Protein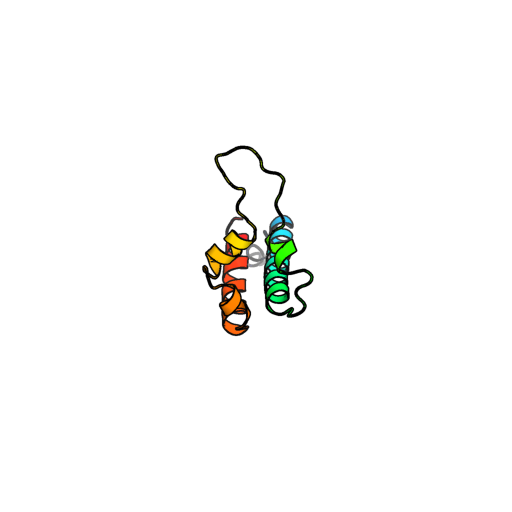 AF-A0A8S4SH27-F1 (afdb_monomer)

Radius of gyration: 19.47 Å; Cα contacts (8 Å, |Δi|>4): 42; chains: 1; bounding box: 31×65×54 Å

Mean predicted aligned error: 13.35 Å

Organism: NCBI:txid348720

Sequence (102 aa):
MTYGSETWSLTMGLSCGVTDIAQRVAKLKWQWAEQIVLRKDGRLGPKVLEWQPPPAVVSRLPARWTDDIKRVAGSRWTQAAQNRGIWYSLHKTYVQQWTSIG

Structure (mmCIF, N/CA/C/O backbone):
data_AF-A0A8S4SH27-F1
#
_entry.id   AF-A0A8S4SH27-F1
#
loop_
_atom_site.group_PDB
_atom_site.id
_atom_site.type_symbol
_atom_site.label_atom_id
_atom_site.label_alt_id
_atom_site.label_comp_id
_atom_site.label_asym_id
_atom_site.label_entity_id
_atom_site.label_seq_id
_atom_site.pdbx_PDB_ins_code
_atom_site.Cartn_x
_atom_site.Cartn_y
_atom_site.Cartn_z
_atom_site.occupancy
_atom_site.B_iso_or_equiv
_atom_site.auth_seq_id
_atom_site.auth_comp_id
_atom_site.auth_asym_id
_atom_site.auth_atom_id
_atom_site.pdbx_P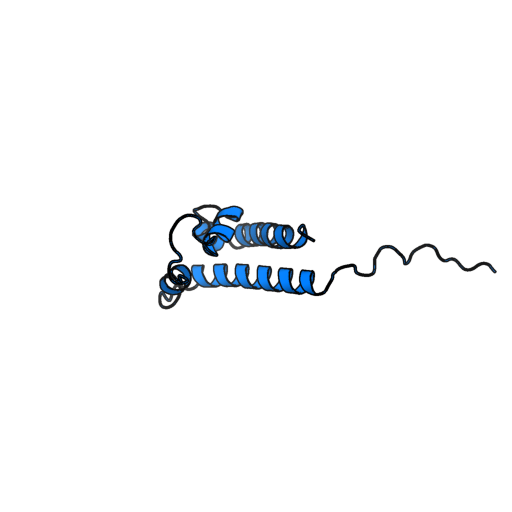DB_model_num
ATOM 1 N N . MET A 1 1 ? 18.793 -41.107 -35.894 1.00 44.75 1 MET A N 1
ATOM 2 C CA . MET A 1 1 ? 19.306 -40.084 -34.958 1.00 44.75 1 MET A CA 1
ATOM 3 C C . MET A 1 1 ? 18.903 -38.723 -35.487 1.00 44.75 1 MET A C 1
ATOM 5 O O . MET A 1 1 ? 19.563 -38.201 -36.371 1.00 44.75 1 MET A O 1
ATOM 9 N N . THR A 1 2 ? 17.800 -38.180 -34.991 1.00 45.53 2 THR A N 1
ATOM 10 C CA . THR A 1 2 ? 17.383 -36.796 -35.236 1.00 45.53 2 THR A CA 1
ATOM 11 C C . THR A 1 2 ? 16.931 -36.258 -33.892 1.00 45.53 2 THR A C 1
ATOM 13 O O . THR A 1 2 ? 16.058 -36.832 -33.245 1.00 45.53 2 THR A O 1
ATOM 16 N N . TYR A 1 3 ? 17.668 -35.255 -33.429 1.00 37.91 3 TYR A N 1
ATOM 17 C CA . TYR A 1 3 ? 17.558 -34.646 -32.113 1.00 37.91 3 TYR A CA 1
ATOM 18 C C . TYR A 1 3 ? 16.153 -34.075 -31.909 1.00 37.91 3 TYR A C 1
ATOM 20 O O . TYR A 1 3 ? 15.681 -33.281 -32.719 1.00 37.91 3 TYR A O 1
ATOM 28 N N . GLY A 1 4 ? 15.503 -34.473 -30.815 1.00 54.28 4 GLY A N 1
ATOM 29 C CA . GLY A 1 4 ? 14.308 -33.808 -30.318 1.00 54.28 4 GLY A CA 1
ATOM 30 C C . GLY A 1 4 ? 14.680 -32.417 -29.818 1.00 54.28 4 GLY A C 1
ATOM 31 O O . GLY A 1 4 ? 15.351 -32.279 -28.798 1.00 54.28 4 GLY A O 1
ATOM 32 N N . SER A 1 5 ? 14.264 -31.391 -30.550 1.00 50.22 5 SER A N 1
ATOM 33 C CA . SER A 1 5 ? 14.374 -29.991 -30.142 1.00 50.22 5 SER A CA 1
ATOM 34 C C . SER A 1 5 ? 13.014 -29.310 -30.249 1.00 50.22 5 SER A C 1
ATOM 36 O O . SER A 1 5 ? 12.860 -28.279 -30.891 1.00 50.22 5 SER A O 1
ATOM 38 N N . GLU A 1 6 ? 12.020 -29.906 -29.603 1.00 55.72 6 GLU A N 1
ATOM 39 C CA . GLU A 1 6 ? 10.769 -29.255 -29.236 1.00 55.72 6 GLU A CA 1
ATOM 40 C C . GLU A 1 6 ? 10.641 -29.431 -27.725 1.00 55.72 6 GLU A C 1
ATOM 42 O O . GLU A 1 6 ? 10.538 -30.566 -27.271 1.00 55.72 6 GLU A O 1
ATOM 47 N N . THR A 1 7 ? 10.763 -28.341 -26.950 1.00 53.25 7 THR A N 1
ATOM 48 C CA . THR A 1 7 ? 10.091 -28.109 -25.638 1.00 53.25 7 THR A CA 1
ATOM 49 C C . THR A 1 7 ? 10.726 -27.014 -24.766 1.00 53.25 7 THR A C 1
ATOM 51 O O . THR A 1 7 ? 10.070 -26.556 -23.836 1.00 53.25 7 THR A O 1
ATOM 54 N N . TRP A 1 8 ? 11.927 -26.498 -25.057 1.00 38.81 8 TRP A N 1
ATOM 55 C CA . TRP A 1 8 ? 12.579 -25.517 -24.159 1.00 38.81 8 TRP A CA 1
ATOM 56 C C . TRP A 1 8 ? 12.329 -24.030 -24.469 1.00 38.81 8 TRP A C 1
ATOM 58 O O . TRP A 1 8 ? 12.789 -23.168 -23.724 1.00 38.81 8 TRP A O 1
ATOM 68 N N . SER A 1 9 ? 11.572 -23.692 -25.516 1.00 45.44 9 SER A N 1
ATOM 69 C CA . SER A 1 9 ? 11.421 -22.294 -25.962 1.00 45.44 9 SER A CA 1
ATOM 70 C C . SER A 1 9 ? 10.304 -21.481 -25.284 1.00 45.44 9 SER A C 1
ATOM 72 O O . SER A 1 9 ? 10.083 -20.349 -25.699 1.00 45.44 9 SER A O 1
ATOM 74 N N . LEU A 1 10 ? 9.599 -21.986 -24.258 1.00 51.62 10 LEU A N 1
ATOM 75 C CA . LEU A 1 10 ? 8.431 -21.281 -23.682 1.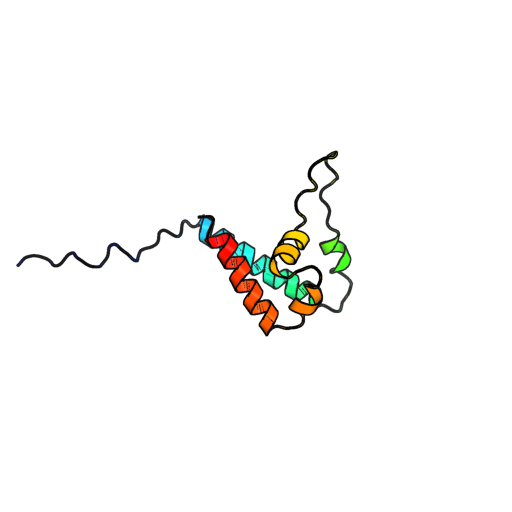00 51.62 10 LEU A CA 1
ATOM 76 C C . LEU A 1 10 ? 8.502 -20.900 -22.194 1.00 51.62 10 LEU A C 1
ATOM 78 O O . LEU A 1 10 ? 7.555 -20.300 -21.695 1.00 51.62 10 LEU A O 1
ATOM 82 N N . THR A 1 11 ? 9.588 -21.175 -21.466 1.00 51.06 11 THR A N 1
ATOM 83 C CA . THR A 1 11 ? 9.602 -20.927 -20.003 1.00 51.06 11 THR A CA 1
ATOM 84 C C . THR A 1 11 ? 10.795 -20.141 -19.462 1.00 51.06 11 THR A C 1
ATOM 86 O O . THR A 1 11 ? 10.782 -19.764 -18.292 1.00 51.06 11 THR A O 1
ATOM 89 N N . MET A 1 12 ? 11.792 -19.800 -20.281 1.00 44.25 12 MET A N 1
ATOM 90 C CA . MET A 1 12 ? 12.951 -19.015 -19.835 1.00 44.25 12 MET A CA 1
ATOM 91 C C . MET A 1 12 ? 12.757 -17.517 -20.103 1.00 44.25 12 MET A C 1
ATOM 93 O O . MET A 1 12 ? 13.295 -16.947 -21.044 1.00 44.25 12 MET A O 1
ATOM 97 N N . GLY A 1 13 ? 11.980 -16.895 -19.213 1.00 54.28 13 GLY A N 1
ATOM 98 C CA . GLY A 1 13 ? 12.400 -15.655 -18.556 1.00 54.28 13 GLY A CA 1
ATOM 99 C C . GLY A 1 13 ? 12.507 -14.386 -19.402 1.00 54.28 13 GLY A C 1
ATOM 100 O O . GLY A 1 13 ? 13.582 -13.811 -19.519 1.00 54.28 13 GLY A O 1
ATOM 101 N N . LEU A 1 14 ? 11.366 -13.856 -19.843 1.00 50.28 14 LEU A N 1
ATOM 102 C CA . LEU A 1 14 ? 11.207 -12.441 -20.216 1.00 50.28 14 LEU A CA 1
ATOM 103 C C . LEU A 1 14 ? 10.874 -11.546 -19.001 1.00 50.28 14 LEU A C 1
ATOM 105 O O . LEU A 1 14 ? 10.253 -10.499 -19.143 1.00 50.28 14 LEU A O 1
ATOM 109 N N . SER A 1 15 ? 11.285 -11.921 -17.785 1.00 53.28 15 SER A N 1
ATOM 110 C CA . SER A 1 15 ? 11.232 -11.004 -16.642 1.00 53.28 15 SER A CA 1
ATOM 111 C C . SER A 1 15 ? 12.469 -10.112 -16.694 1.00 53.28 15 SER A C 1
ATOM 113 O O . SER A 1 15 ? 13.504 -10.415 -16.098 1.00 53.28 15 SER A O 1
ATOM 115 N N . CYS A 1 16 ? 12.4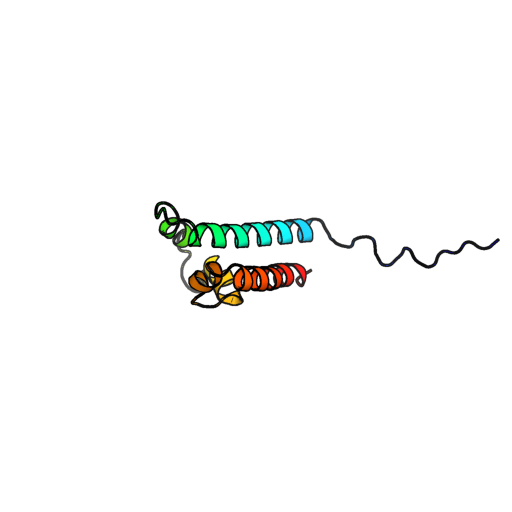03 -9.024 -17.460 1.00 56.31 16 CYS A N 1
ATOM 116 C CA . CYS A 1 16 ? 13.449 -8.009 -17.420 1.00 56.31 16 CYS A CA 1
ATOM 117 C C . CYS A 1 16 ? 13.628 -7.561 -15.956 1.00 56.31 16 CYS A C 1
ATOM 119 O O . CYS A 1 16 ? 12.637 -7.387 -15.248 1.00 56.31 16 CYS A O 1
ATOM 121 N N . GLY A 1 17 ? 14.859 -7.388 -15.460 1.00 62.56 17 GLY A N 1
ATOM 122 C CA . GLY A 1 17 ? 15.108 -7.085 -14.036 1.00 62.56 17 GLY A CA 1
ATOM 123 C C . GLY A 1 17 ? 14.324 -5.8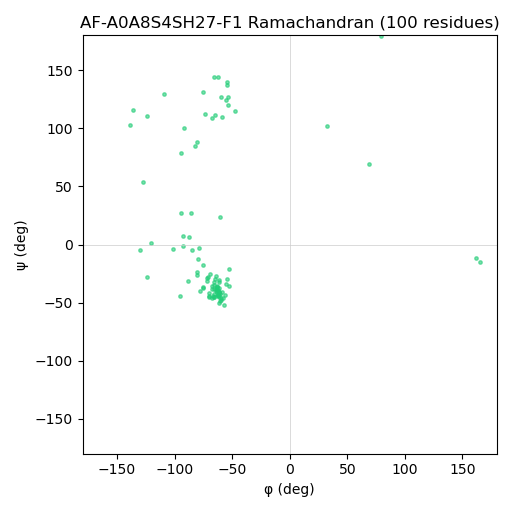76 -13.495 1.00 62.56 17 GLY A C 1
ATOM 124 O O . GLY A 1 17 ? 14.052 -5.787 -12.304 1.00 62.56 17 GLY A O 1
ATOM 125 N N . VAL A 1 18 ? 13.873 -4.982 -14.379 1.00 63.03 18 VAL A N 1
ATOM 126 C CA . VAL A 1 18 ? 12.960 -3.872 -14.071 1.00 63.03 18 VAL A CA 1
ATOM 127 C C . VAL A 1 18 ? 11.599 -4.357 -13.545 1.00 63.03 18 VAL A C 1
ATOM 129 O O . VAL A 1 18 ? 11.093 -3.786 -12.580 1.00 63.03 18 VAL A O 1
ATOM 132 N N . THR A 1 19 ? 11.023 -5.422 -14.115 1.00 67.94 19 THR A N 1
ATOM 133 C CA . THR A 1 19 ? 9.762 -6.022 -13.629 1.00 67.94 19 THR A CA 1
ATOM 134 C C . THR A 1 19 ? 9.922 -6.641 -12.240 1.00 67.94 19 THR A C 1
ATOM 136 O O . THR A 1 19 ? 9.056 -6.447 -11.388 1.00 67.94 19 THR A O 1
ATOM 139 N N . ASP A 1 20 ? 11.057 -7.286 -11.957 1.00 76.56 20 ASP A N 1
ATOM 140 C CA . ASP A 1 20 ? 11.371 -7.833 -10.628 1.00 76.56 20 ASP A CA 1
ATOM 141 C C . ASP A 1 20 ? 11.537 -6.723 -9.573 1.00 76.56 20 ASP A C 1
ATOM 143 O O . ASP A 1 20 ? 10.936 -6.771 -8.494 1.00 76.56 20 ASP A O 1
ATOM 147 N N . ILE A 1 21 ? 12.265 -5.652 -9.915 1.00 79.19 21 ILE A N 1
ATOM 148 C CA . ILE A 1 21 ? 12.428 -4.480 -9.043 1.00 79.19 21 ILE A CA 1
ATOM 149 C C . ILE A 1 21 ? 11.071 -3.821 -8.774 1.00 79.19 21 ILE A C 1
ATOM 151 O O . ILE A 1 21 ? 10.758 -3.517 -7.621 1.00 79.19 21 ILE A O 1
ATOM 155 N N . ALA A 1 22 ? 10.237 -3.637 -9.801 1.00 77.62 22 ALA A N 1
ATOM 156 C CA . ALA A 1 22 ? 8.904 -3.057 -9.651 1.00 77.62 22 ALA A CA 1
ATOM 157 C C . ALA A 1 22 ? 8.014 -3.908 -8.731 1.00 77.62 22 ALA A C 1
ATOM 159 O O . ALA A 1 22 ? 7.367 -3.372 -7.826 1.00 77.62 22 ALA A O 1
ATOM 160 N N . GLN A 1 23 ? 8.040 -5.234 -8.887 1.00 79.88 23 GLN A N 1
ATOM 161 C CA . GLN A 1 23 ? 7.331 -6.157 -7.999 1.00 79.88 23 GLN 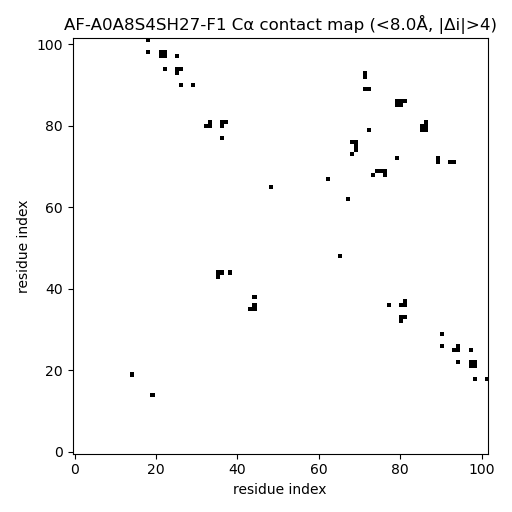A CA 1
ATOM 162 C C . GLN A 1 23 ? 7.833 -6.073 -6.558 1.00 79.88 23 GLN A C 1
ATOM 164 O O . GLN A 1 23 ? 7.031 -6.058 -5.618 1.00 79.88 23 GLN A O 1
ATOM 169 N N . ARG A 1 24 ? 9.152 -6.009 -6.356 1.00 83.00 24 ARG A N 1
ATOM 170 C CA . ARG A 1 24 ? 9.750 -5.916 -5.021 1.00 83.00 24 ARG A CA 1
ATOM 171 C C . ARG A 1 24 ? 9.406 -4.595 -4.341 1.00 83.00 24 ARG A C 1
ATOM 173 O O . ARG A 1 24 ? 9.021 -4.593 -3.172 1.00 83.00 24 ARG A O 1
ATOM 180 N N . VAL A 1 25 ? 9.469 -3.489 -5.079 1.00 83.62 25 VAL A N 1
ATOM 181 C CA . VAL A 1 25 ? 9.056 -2.164 -4.602 1.00 83.62 25 VAL A CA 1
ATOM 182 C C . VAL A 1 25 ? 7.565 -2.151 -4.259 1.00 83.62 25 VAL A C 1
ATOM 184 O O . VAL A 1 25 ? 7.199 -1.651 -3.197 1.00 83.62 25 VAL A O 1
ATOM 187 N N . ALA A 1 26 ? 6.701 -2.736 -5.094 1.00 83.38 26 ALA A N 1
ATOM 188 C CA . ALA A 1 26 ? 5.264 -2.818 -4.828 1.00 83.38 26 ALA A CA 1
ATOM 189 C C . ALA A 1 26 ? 4.953 -3.628 -3.556 1.00 83.38 26 ALA A C 1
ATOM 191 O O . ALA A 1 26 ? 4.166 -3.178 -2.719 1.00 83.38 26 ALA A O 1
ATOM 192 N N . LYS A 1 27 ? 5.621 -4.774 -3.365 1.00 86.00 27 LYS A N 1
ATOM 193 C CA . LYS A 1 27 ? 5.488 -5.601 -2.153 1.00 86.00 27 LYS A CA 1
ATOM 194 C C . LYS A 1 27 ? 5.896 -4.839 -0.895 1.00 86.00 27 LYS A C 1
ATOM 196 O O . LYS A 1 27 ? 5.148 -4.810 0.081 1.00 86.00 27 LYS A O 1
ATOM 201 N N . LEU A 1 28 ? 7.057 -4.185 -0.932 1.00 86.88 28 LEU A N 1
ATOM 202 C CA . LEU A 1 28 ? 7.564 -3.405 0.198 1.00 86.88 28 LEU A CA 1
ATOM 203 C C . LEU A 1 28 ? 6.637 -2.236 0.535 1.00 86.88 28 LEU A C 1
ATOM 205 O O . LEU A 1 28 ? 6.317 -2.036 1.704 1.00 86.88 28 LEU A O 1
ATOM 209 N N . LYS A 1 29 ? 6.138 -1.514 -0.477 1.00 84.50 29 LYS A N 1
ATOM 210 C CA . LYS A 1 29 ? 5.143 -0.446 -0.288 1.00 84.50 29 LYS A CA 1
ATOM 211 C C . LYS A 1 29 ? 3.890 -0.957 0.430 1.00 84.50 29 LYS A C 1
ATOM 213 O O . LYS A 1 29 ? 3.403 -0.298 1.346 1.00 84.50 29 LYS A O 1
ATOM 218 N N . TRP A 1 30 ? 3.387 -2.131 0.050 1.00 85.25 30 TRP A N 1
ATOM 219 C CA . TRP A 1 30 ? 2.175 -2.705 0.642 1.00 85.25 30 TRP A CA 1
ATOM 220 C C . TRP A 1 30 ? 2.381 -3.180 2.088 1.00 85.25 30 TRP A C 1
ATOM 222 O O . TRP A 1 30 ? 1.553 -2.912 2.961 1.00 85.25 30 TRP A O 1
ATOM 232 N N . GLN A 1 31 ? 3.516 -3.825 2.371 1.00 86.56 31 GLN A N 1
ATOM 233 C CA . GLN A 1 31 ? 3.900 -4.222 3.732 1.00 86.56 31 GLN A CA 1
ATOM 234 C C . GLN A 1 31 ? 4.105 -3.012 4.644 1.00 86.56 31 GLN A C 1
ATOM 236 O O . GLN A 1 31 ? 3.765 -3.043 5.826 1.00 86.56 31 GLN A O 1
ATOM 241 N N . TRP A 1 32 ? 4.642 -1.924 4.098 1.00 83.12 32 TRP A N 1
ATOM 242 C CA . TRP A 1 32 ? 4.858 -0.709 4.867 1.00 83.12 32 TRP A CA 1
ATOM 243 C C . TRP A 1 32 ? 3.535 -0.048 5.272 1.00 83.12 32 TRP A C 1
ATOM 245 O O . TRP A 1 32 ? 3.388 0.373 6.418 1.00 83.12 32 TRP A O 1
ATOM 255 N N . ALA A 1 33 ? 2.533 -0.055 4.389 1.00 82.75 33 ALA A N 1
ATOM 256 C CA . ALA A 1 33 ? 1.180 0.393 4.717 1.00 82.75 33 ALA A CA 1
ATOM 257 C C . ALA A 1 33 ? 0.527 -0.457 5.823 1.00 82.75 33 ALA A C 1
ATOM 259 O O . ALA A 1 33 ? -0.099 0.095 6.727 1.00 82.75 33 ALA A O 1
ATOM 260 N N . GLU A 1 34 ? 0.730 -1.779 5.810 1.00 83.56 34 GLU A N 1
ATOM 261 C CA . GLU A 1 34 ? 0.285 -2.666 6.896 1.00 83.56 34 GLU A CA 1
ATOM 262 C C . GLU A 1 34 ? 0.930 -2.273 8.233 1.00 83.56 34 GLU A C 1
ATOM 264 O O . GLU A 1 34 ? 0.248 -2.105 9.243 1.00 83.56 34 GLU A O 1
ATOM 269 N N . GLN A 1 35 ? 2.247 -2.055 8.231 1.00 81.88 35 GLN A N 1
ATOM 270 C CA . GLN A 1 35 ? 2.992 -1.653 9.423 1.00 81.88 35 GLN A CA 1
ATOM 271 C C . GLN A 1 35 ? 2.551 -0.290 9.966 1.00 81.88 35 GLN A C 1
ATOM 273 O O . GLN A 1 35 ? 2.501 -0.124 11.180 1.00 81.88 35 GLN A O 1
ATOM 278 N N . ILE A 1 36 ? 2.196 0.671 9.111 1.00 78.62 36 ILE A N 1
ATOM 279 C CA . ILE A 1 36 ? 1.675 1.978 9.545 1.00 78.62 36 ILE A CA 1
ATOM 280 C C . ILE A 1 36 ? 0.338 1.830 10.281 1.00 78.62 36 ILE A C 1
ATOM 282 O O . ILE A 1 36 ? 0.122 2.503 11.283 1.00 78.62 36 ILE A O 1
ATOM 286 N N . VAL A 1 37 ? -0.546 0.950 9.806 1.00 76.81 37 VAL A N 1
ATOM 287 C CA . VAL A 1 37 ? -1.862 0.721 10.425 1.00 76.81 37 VAL A CA 1
ATOM 288 C C . VAL A 1 37 ? -1.752 -0.092 11.715 1.00 76.81 37 VAL A C 1
ATOM 290 O O . VAL A 1 37 ? -2.497 0.150 12.664 1.00 76.81 37 VAL A O 1
ATOM 293 N N . LEU A 1 38 ? -0.838 -1.064 11.753 1.00 74.88 38 LEU A N 1
ATOM 294 C CA . LEU A 1 38 ? -0.645 -1.940 12.909 1.00 74.88 38 LEU A CA 1
ATOM 295 C C . LEU A 1 38 ? 0.187 -1.296 14.027 1.00 74.88 38 LEU A C 1
ATOM 297 O O . LEU A 1 38 ? 0.053 -1.695 15.186 1.00 74.88 38 LEU A O 1
ATOM 301 N N . ARG A 1 39 ? 1.027 -0.302 13.717 1.00 69.88 39 ARG A N 1
ATOM 302 C CA . ARG A 1 39 ? 1.769 0.458 14.730 1.00 69.88 39 ARG A CA 1
ATOM 303 C C . ARG A 1 39 ? 0.821 1.400 15.471 1.00 69.88 39 ARG A C 1
ATOM 305 O O . ARG A 1 39 ? 0.333 2.378 14.915 1.00 69.88 39 ARG A O 1
ATOM 312 N N . LYS A 1 40 ? 0.588 1.116 16.755 1.00 60.19 40 LYS A N 1
ATOM 313 C CA . LYS A 1 40 ? -0.197 1.972 17.668 1.00 60.19 40 LYS A CA 1
ATOM 314 C C . LYS A 1 40 ? 0.602 3.165 18.201 1.00 60.19 40 LYS A C 1
ATOM 316 O O . LYS A 1 40 ? 0.051 4.096 18.780 1.00 60.19 40 LYS A O 1
ATOM 321 N N . ASP A 1 41 ? 1.907 3.140 17.995 1.00 58.62 41 ASP A N 1
ATOM 322 C CA . ASP A 1 41 ? 2.870 4.138 18.417 1.00 58.62 41 ASP A CA 1
ATOM 323 C C . ASP A 1 41 ? 2.831 5.291 17.400 1.00 58.62 41 ASP A C 1
ATOM 325 O O . ASP A 1 41 ? 3.547 5.302 16.400 1.00 58.62 41 ASP A O 1
ATOM 329 N N . GLY A 1 42 ? 1.940 6.261 17.642 1.00 55.94 42 GLY A N 1
ATOM 330 C CA . GLY A 1 42 ? 1.600 7.406 16.776 1.00 55.94 42 GLY A CA 1
ATOM 331 C C . GLY A 1 42 ? 2.732 8.391 16.437 1.00 55.94 42 GLY A C 1
ATOM 332 O O . GLY A 1 42 ? 2.470 9.546 16.120 1.00 55.94 42 GLY A O 1
ATOM 333 N N . ARG A 1 43 ? 3.994 7.959 16.497 1.00 58.66 43 ARG A N 1
ATOM 334 C CA . ARG A 1 43 ? 5.192 8.768 16.245 1.00 58.66 43 ARG A CA 1
ATOM 335 C C . ARG A 1 43 ? 5.498 8.954 14.754 1.00 58.66 43 ARG A C 1
ATOM 337 O O . ARG A 1 43 ? 6.122 9.947 14.401 1.00 58.66 43 ARG A O 1
ATOM 344 N N . LEU A 1 44 ? 5.073 8.024 13.887 1.00 55.91 44 LEU A N 1
ATOM 345 C CA . LEU A 1 44 ? 5.394 8.048 12.446 1.00 55.91 44 LEU A CA 1
ATOM 346 C C . LEU A 1 44 ? 4.169 8.033 11.515 1.00 55.91 44 LEU A C 1
ATOM 348 O O . LEU A 1 44 ? 4.252 8.580 10.420 1.00 55.91 44 LEU A O 1
ATOM 352 N N . GLY A 1 45 ? 3.036 7.460 11.936 1.00 59.44 45 GLY A N 1
ATOM 353 C CA . GLY A 1 45 ? 1.866 7.241 11.070 1.00 59.44 45 GLY A CA 1
ATOM 354 C C . GLY A 1 45 ? 1.304 8.505 10.399 1.00 59.44 45 GLY A C 1
ATOM 355 O O . GLY A 1 45 ? 1.195 8.516 9.174 1.00 59.44 45 GLY A O 1
ATOM 356 N N . PRO A 1 46 ? 1.004 9.590 11.143 1.00 61.03 46 PRO A N 1
ATOM 357 C CA . PRO A 1 46 ? 0.440 10.807 10.553 1.00 61.03 46 PRO A CA 1
ATOM 358 C C . PRO A 1 46 ? 1.447 11.562 9.678 1.00 61.03 46 PRO A C 1
ATOM 360 O O . PRO A 1 46 ? 1.133 11.931 8.555 1.00 61.03 46 PRO A O 1
ATOM 363 N N . LYS A 1 47 ? 2.686 11.725 10.158 1.00 60.19 47 LYS A N 1
ATOM 364 C CA . LYS A 1 47 ? 3.710 12.568 9.518 1.00 60.19 47 LYS A CA 1
ATOM 365 C C . LYS A 1 47 ? 4.272 11.973 8.223 1.00 60.19 47 LYS A C 1
ATOM 367 O O . LYS A 1 47 ? 4.684 12.705 7.332 1.00 60.19 47 LYS A O 1
ATOM 372 N N . VAL A 1 48 ? 4.282 10.645 8.115 1.00 61.44 48 VAL A N 1
ATOM 373 C CA . VAL A 1 48 ? 4.661 9.925 6.891 1.00 61.44 48 VAL A CA 1
ATOM 374 C C . VAL A 1 48 ? 3.525 9.936 5.867 1.00 61.44 48 VAL A C 1
ATOM 376 O O . VAL A 1 48 ? 3.785 10.123 4.682 1.00 61.44 48 VAL A O 1
ATOM 379 N N . LEU A 1 49 ? 2.269 9.775 6.307 1.00 60.25 49 LEU A N 1
ATOM 380 C CA . LEU A 1 49 ? 1.093 9.932 5.438 1.00 60.25 49 LEU A CA 1
ATOM 381 C C . LEU A 1 49 ? 0.939 11.373 4.929 1.00 60.25 49 LEU A C 1
ATOM 383 O O . LEU A 1 49 ? 0.416 11.589 3.837 1.00 60.25 49 LEU A O 1
ATOM 387 N N . GLU A 1 50 ? 1.391 12.342 5.722 1.00 60.62 50 GLU A N 1
ATOM 388 C CA . GLU A 1 50 ? 1.414 13.766 5.396 1.00 60.62 50 GLU A CA 1
ATOM 389 C C . GLU A 1 50 ? 2.655 14.181 4.594 1.00 60.62 50 GLU A C 1
ATOM 391 O O . GLU A 1 50 ? 2.725 15.327 4.163 1.00 60.62 50 GLU A O 1
ATOM 396 N N . TRP A 1 51 ? 3.629 13.291 4.353 1.00 56.94 51 TRP A N 1
ATOM 397 C CA . TRP A 1 51 ? 4.839 13.668 3.622 1.00 56.94 51 TRP A CA 1
ATOM 398 C C . TRP A 1 51 ? 4.478 14.202 2.226 1.00 56.94 51 TRP A C 1
ATOM 400 O O . TRP A 1 51 ? 4.002 13.471 1.354 1.00 56.94 51 TRP A O 1
ATOM 410 N N . GLN A 1 52 ? 4.671 15.510 2.048 1.00 56.03 52 GLN A N 1
ATOM 411 C CA . GLN A 1 52 ? 4.350 16.265 0.845 1.00 56.03 52 GLN A CA 1
ATOM 412 C C . GLN A 1 52 ? 5.646 16.675 0.142 1.00 56.03 52 GLN A C 1
ATOM 414 O O . GLN A 1 52 ? 6.506 17.292 0.776 1.00 56.03 52 GLN A O 1
ATOM 419 N N . PRO A 1 53 ? 5.795 16.417 -1.167 1.00 54.03 53 PRO A N 1
ATOM 420 C CA . PRO A 1 53 ? 6.727 17.203 -1.959 1.00 54.03 53 PRO A CA 1
ATOM 421 C C . PRO A 1 53 ? 6.259 18.675 -1.959 1.00 54.03 53 PRO A C 1
ATOM 423 O O . PRO A 1 53 ? 5.047 18.917 -1.959 1.00 54.03 53 PRO A O 1
ATOM 426 N N . PRO A 1 54 ? 7.176 19.660 -1.937 1.00 58.72 54 PRO A N 1
ATOM 427 C CA . PRO A 1 54 ? 6.810 21.074 -1.933 1.00 58.72 54 PRO A CA 1
ATOM 428 C C . PRO A 1 54 ? 5.879 21.400 -3.114 1.00 58.72 54 PRO A C 1
ATOM 430 O O . PRO A 1 54 ? 6.064 20.854 -4.206 1.00 58.72 54 PRO A O 1
ATOM 433 N N . PRO A 1 55 ? 4.848 22.239 -2.904 1.00 50.34 55 PRO A N 1
ATOM 434 C CA . PRO A 1 55 ? 3.755 22.395 -3.853 1.00 50.34 55 PRO A CA 1
ATOM 435 C C . PRO A 1 55 ? 4.248 22.994 -5.174 1.00 50.34 55 PRO A C 1
ATOM 437 O O . PRO A 1 55 ? 4.606 24.167 -5.245 1.00 50.34 55 PRO A O 1
ATOM 440 N N . ALA A 1 56 ? 4.220 22.192 -6.240 1.00 57.66 56 ALA A N 1
ATOM 441 C CA . ALA A 1 56 ? 4.234 22.705 -7.602 1.00 57.66 56 ALA A CA 1
ATOM 442 C C . ALA A 1 56 ? 2.837 23.262 -7.925 1.00 57.66 56 ALA A C 1
ATOM 444 O O . ALA A 1 56 ? 1.816 22.628 -7.649 1.00 57.66 56 ALA A O 1
ATOM 445 N N . VAL A 1 57 ? 2.798 24.476 -8.465 1.00 56.31 57 VAL A N 1
ATOM 446 C CA . VAL A 1 57 ? 1.588 25.246 -8.772 1.00 56.31 57 VAL A CA 1
ATOM 447 C C . VAL A 1 57 ? 0.601 24.440 -9.642 1.00 56.31 57 VAL A C 1
ATOM 449 O O . VAL A 1 57 ? 0.929 24.017 -10.742 1.00 56.31 57 VAL A O 1
ATOM 452 N N . VAL A 1 58 ? -0.606 24.238 -9.097 1.00 63.94 58 VAL A N 1
ATOM 453 C CA . VAL A 1 58 ? -1.932 24.042 -9.729 1.00 63.94 58 VAL A CA 1
ATOM 454 C C . VAL A 1 58 ? -1.987 23.320 -11.092 1.00 63.94 58 VAL A C 1
ATOM 456 O O . VAL A 1 58 ? -1.802 23.926 -12.141 1.00 63.94 58 VAL A O 1
ATOM 459 N N . SER A 1 59 ? -2.375 22.033 -11.069 1.00 51.75 59 SER A N 1
ATOM 460 C CA . SER A 1 59 ? -3.410 21.408 -11.948 1.00 51.75 59 SER A CA 1
ATOM 461 C C . SER A 1 59 ? -3.384 19.869 -11.929 1.00 51.75 59 SER A C 1
ATOM 463 O O . SER A 1 59 ? -4.370 19.226 -12.281 1.00 51.75 59 SER A O 1
ATOM 465 N N . ARG A 1 60 ? -2.311 19.250 -11.425 1.00 54.88 60 ARG A N 1
ATOM 466 C CA . ARG A 1 60 ? -2.266 17.824 -11.064 1.00 54.88 60 ARG A CA 1
ATOM 467 C C . ARG A 1 60 ? -1.517 17.682 -9.749 1.00 54.88 60 ARG A C 1
ATOM 469 O O . ARG A 1 60 ? -0.295 17.761 -9.725 1.00 54.88 60 ARG A O 1
ATOM 476 N N . LEU A 1 61 ? -2.244 17.471 -8.653 1.00 55.41 61 LEU A N 1
ATOM 477 C CA . LEU A 1 61 ? -1.620 16.948 -7.438 1.00 55.41 61 LEU A CA 1
ATOM 478 C C . LEU A 1 61 ? -0.925 15.630 -7.832 1.00 55.41 61 LEU A C 1
ATOM 480 O O . LEU A 1 61 ? -1.597 14.768 -8.408 1.00 55.41 61 LEU A O 1
ATOM 484 N N . PRO A 1 62 ? 0.390 15.465 -7.595 1.00 55.69 62 PRO A N 1
ATOM 485 C CA . PRO A 1 62 ? 1.053 14.185 -7.803 1.00 55.69 62 PRO A CA 1
ATOM 486 C C . PRO A 1 62 ? 0.276 13.138 -7.009 1.00 55.69 62 PRO A C 1
ATOM 488 O O . PRO A 1 62 ? -0.001 13.371 -5.829 1.00 55.69 62 PRO A O 1
ATOM 491 N N . ALA A 1 63 ? -0.141 12.050 -7.664 1.00 59.44 63 ALA A N 1
ATOM 492 C CA . ALA A 1 63 ? -0.923 10.993 -7.030 1.00 59.44 63 ALA A CA 1
ATOM 493 C C . ALA A 1 63 ? -0.248 10.619 -5.708 1.00 59.44 63 ALA A C 1
ATOM 495 O O . ALA A 1 63 ? 0.915 10.201 -5.695 1.00 59.44 63 ALA A O 1
ATOM 496 N N . ARG A 1 64 ? -0.930 10.868 -4.582 1.00 71.44 64 ARG A N 1
ATOM 497 C CA . ARG A 1 64 ? -0.334 10.590 -3.278 1.00 71.44 64 ARG A CA 1
ATOM 498 C C . ARG A 1 64 ? -0.178 9.082 -3.200 1.00 71.44 64 ARG A C 1
ATOM 500 O O . ARG A 1 64 ? -1.046 8.348 -3.659 1.00 71.44 64 ARG A O 1
ATOM 507 N N . TRP A 1 65 ? 0.889 8.597 -2.580 1.00 74.62 65 TRP A N 1
ATOM 508 C CA . TRP A 1 65 ? 1.068 7.155 -2.389 1.00 74.62 65 TRP A CA 1
ATOM 509 C C . TRP A 1 65 ? -0.166 6.504 -1.723 1.00 74.62 65 TRP A C 1
ATOM 511 O O . TRP A 1 65 ? -0.594 5.416 -2.104 1.00 74.62 65 TRP A O 1
ATOM 521 N N . THR A 1 66 ? -0.825 7.214 -0.804 1.00 75.62 66 THR A N 1
ATOM 522 C CA . THR A 1 66 ? -2.093 6.787 -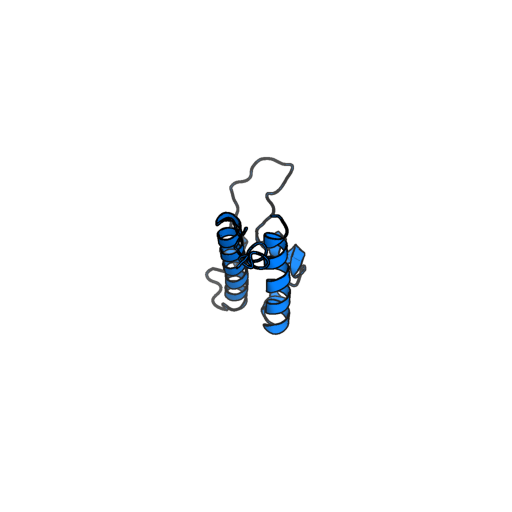0.197 1.00 75.62 66 THR A CA 1
ATOM 523 C C . THR A 1 66 ? -3.229 6.633 -1.213 1.00 75.62 66 THR A C 1
ATOM 525 O O . THR A 1 66 ? -4.112 5.804 -1.013 1.00 75.62 66 THR A O 1
ATOM 528 N N . ASP A 1 67 ? -3.238 7.402 -2.299 1.00 81.31 67 ASP A N 1
ATOM 529 C CA . ASP A 1 67 ? -4.264 7.315 -3.340 1.00 81.31 67 ASP A CA 1
ATOM 530 C C . ASP A 1 67 ? -4.119 6.032 -4.169 1.00 81.31 67 ASP A C 1
ATOM 532 O O . ASP A 1 67 ? -5.132 5.443 -4.541 1.00 81.31 67 ASP A O 1
ATOM 536 N N . ASP A 1 68 ? -2.900 5.510 -4.351 1.00 80.38 68 ASP A N 1
ATOM 537 C CA . ASP A 1 68 ? -2.691 4.181 -4.946 1.00 80.38 68 ASP A CA 1
ATOM 538 C C . ASP A 1 68 ? -3.287 3.067 -4.082 1.00 80.38 68 ASP A C 1
ATOM 540 O O . ASP A 1 68 ? -3.910 2.135 -4.595 1.00 80.38 68 ASP A O 1
ATOM 544 N N . ILE A 1 69 ? -3.123 3.179 -2.762 1.00 82.00 69 ILE A N 1
ATOM 545 C CA . ILE A 1 69 ? -3.703 2.234 -1.805 1.00 82.00 69 ILE A CA 1
ATOM 546 C C . ILE A 1 69 ? -5.226 2.367 -1.810 1.00 82.00 69 ILE A C 1
ATOM 548 O O . ILE A 1 69 ? -5.921 1.360 -1.909 1.00 82.00 69 ILE A O 1
ATOM 552 N N . LYS A 1 70 ? -5.764 3.593 -1.773 1.00 85.06 70 LYS A N 1
ATOM 553 C CA . LYS A 1 70 ? -7.214 3.842 -1.843 1.00 85.06 70 LYS A CA 1
ATOM 554 C C . LYS A 1 70 ? -7.830 3.351 -3.149 1.00 85.06 70 LYS A C 1
ATOM 556 O O . LYS A 1 70 ? -8.982 2.932 -3.143 1.00 85.06 70 LYS A O 1
ATOM 561 N N . ARG A 1 71 ? -7.090 3.385 -4.256 1.00 85.25 71 ARG A N 1
ATOM 562 C CA . ARG A 1 71 ? -7.566 2.886 -5.550 1.00 85.25 71 ARG A CA 1
ATOM 563 C C . ARG A 1 71 ? -7.797 1.373 -5.540 1.00 85.25 71 ARG A C 1
ATOM 565 O O . ARG A 1 71 ? -8.707 0.914 -6.216 1.00 85.25 71 ARG A O 1
ATOM 572 N N . VAL A 1 72 ? -7.010 0.614 -4.772 1.00 85.19 72 VAL A N 1
ATOM 573 C CA . VAL A 1 72 ? -7.147 -0.852 -4.667 1.00 85.19 72 VAL A CA 1
ATOM 574 C C . VAL A 1 72 ? -7.995 -1.275 -3.466 1.00 85.19 72 VAL A C 1
ATOM 576 O O . VAL A 1 72 ? -8.856 -2.136 -3.594 1.00 85.19 72 VAL A O 1
ATOM 579 N N . ALA A 1 73 ? -7.777 -0.670 -2.300 1.00 84.56 73 ALA A N 1
ATOM 580 C CA . ALA A 1 73 ? -8.390 -1.051 -1.027 1.00 84.56 73 ALA A CA 1
ATOM 581 C C . ALA A 1 73 ? -9.569 -0.153 -0.597 1.00 84.56 73 ALA A C 1
ATOM 583 O O . ALA A 1 73 ? -10.207 -0.411 0.425 1.00 84.56 73 ALA A O 1
ATOM 584 N N . GLY A 1 74 ? -9.865 0.907 -1.352 1.00 86.12 74 GLY A N 1
ATOM 585 C CA . GLY A 1 74 ? -10.940 1.854 -1.061 1.00 86.12 74 GLY A CA 1
ATOM 586 C C . GLY A 1 74 ? -10.596 2.902 0.005 1.00 86.12 74 GLY A C 1
ATOM 587 O O . GLY A 1 74 ? -9.517 2.930 0.596 1.00 86.12 74 GLY A O 1
ATOM 588 N N . SER A 1 75 ? -11.551 3.792 0.287 1.00 82.56 75 SER A N 1
ATOM 589 C CA . SER A 1 75 ? -11.390 4.870 1.278 1.00 82.56 75 SER A CA 1
ATOM 590 C C . SER A 1 75 ? -11.190 4.357 2.710 1.00 82.56 75 SER A C 1
ATOM 592 O O . SER A 1 75 ? -10.520 5.014 3.503 1.00 82.56 75 SER A O 1
ATOM 594 N N . ARG A 1 76 ? -11.711 3.163 3.026 1.00 83.69 76 ARG A N 1
ATOM 595 C CA . ARG A 1 76 ? -11.575 2.479 4.325 1.00 83.69 76 ARG A CA 1
ATOM 596 C C . ARG A 1 76 ? -10.405 1.487 4.372 1.00 83.69 76 ARG A C 1
ATOM 598 O O . ARG A 1 76 ? -10.435 0.533 5.149 1.00 83.69 76 ARG A O 1
ATOM 605 N N . TRP A 1 77 ? -9.363 1.705 3.570 1.00 84.44 77 TRP A N 1
ATOM 606 C CA . TRP A 1 77 ? -8.203 0.811 3.492 1.00 84.44 77 TRP A CA 1
ATOM 607 C C . TRP A 1 77 ? -7.537 0.539 4.851 1.00 84.44 77 TRP A C 1
ATOM 609 O O . TRP A 1 77 ? -7.029 -0.552 5.063 1.00 84.44 77 TRP A O 1
ATOM 619 N N . THR A 1 78 ? -7.591 1.477 5.802 1.00 82.06 78 THR A N 1
ATOM 620 C CA . THR A 1 78 ? -7.081 1.291 7.171 1.00 82.06 78 THR A CA 1
ATOM 621 C C . THR A 1 78 ? -7.802 0.156 7.907 1.00 82.06 78 THR A C 1
ATOM 623 O O . THR A 1 78 ? -7.170 -0.620 8.613 1.00 82.06 78 THR A O 1
ATOM 626 N N . GLN A 1 79 ? -9.113 0.001 7.708 1.00 83.88 79 GLN A N 1
ATOM 627 C CA . GLN A 1 79 ? -9.887 -1.106 8.280 1.00 83.88 79 GLN A CA 1
ATOM 628 C C . GLN A 1 79 ? -9.612 -2.417 7.530 1.00 83.88 79 GLN A C 1
ATOM 630 O O . GLN A 1 79 ? -9.491 -3.475 8.144 1.00 83.88 79 GLN A O 1
ATOM 635 N N . ALA A 1 80 ? -9.450 -2.345 6.205 1.00 83.50 80 ALA A N 1
ATOM 636 C CA . ALA A 1 80 ? -9.057 -3.497 5.395 1.00 83.50 80 ALA A CA 1
ATOM 637 C C . ALA A 1 80 ? -7.660 -4.018 5.776 1.00 83.50 80 ALA A C 1
ATOM 639 O O . ALA A 1 80 ? -7.460 -5.226 5.820 1.00 83.50 80 ALA A O 1
ATOM 640 N N . ALA A 1 81 ? -6.725 -3.125 6.116 1.00 82.81 81 ALA A N 1
ATOM 641 C CA . ALA A 1 81 ? -5.369 -3.456 6.554 1.00 82.81 81 ALA A CA 1
ATOM 642 C C . ALA A 1 81 ? -5.312 -4.115 7.939 1.00 82.81 81 ALA A C 1
ATOM 644 O O . ALA A 1 81 ? -4.396 -4.885 8.215 1.00 82.81 81 ALA A O 1
ATOM 645 N N . GLN A 1 82 ? -6.302 -3.870 8.801 1.00 83.75 82 GLN A N 1
ATOM 646 C CA . GLN A 1 82 ? -6.426 -4.584 10.077 1.00 83.75 82 GLN A CA 1
ATOM 647 C C . GLN A 1 82 ? -6.847 -6.048 9.876 1.00 83.75 82 GLN A C 1
ATOM 649 O O . GLN A 1 82 ? -6.493 -6.910 10.681 1.00 83.75 82 GLN A O 1
ATOM 654 N N . ASN A 1 83 ? -7.568 -6.354 8.792 1.00 87.75 83 ASN A N 1
ATOM 655 C CA . ASN A 1 83 ? -7.927 -7.720 8.431 1.00 87.75 83 ASN A CA 1
ATOM 656 C C . ASN A 1 83 ? -6.880 -8.322 7.481 1.00 87.75 83 ASN A C 1
ATOM 658 O O . ASN A 1 83 ? -6.920 -8.109 6.269 1.00 87.75 83 ASN A O 1
ATOM 662 N N . ARG A 1 84 ? -5.973 -9.145 8.021 1.00 79.94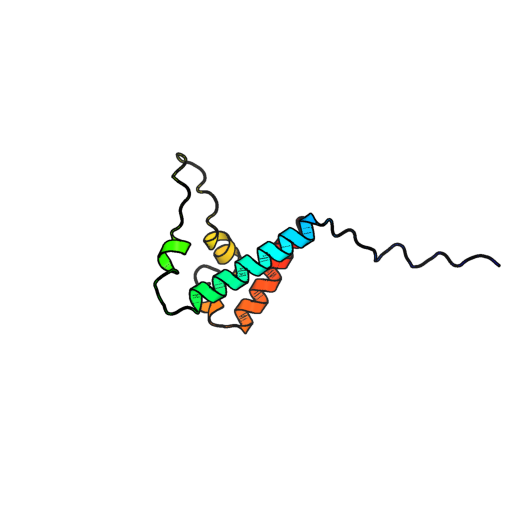 84 ARG A N 1
ATOM 663 C CA . ARG A 1 84 ? -4.878 -9.761 7.249 1.00 79.94 84 ARG A CA 1
ATOM 664 C C . ARG A 1 84 ? -5.334 -10.553 6.018 1.00 79.94 84 ARG A C 1
ATOM 666 O O . ARG A 1 84 ? -4.629 -10.544 5.014 1.00 79.94 84 ARG A O 1
ATOM 673 N N . GLY A 1 85 ? -6.492 -11.217 6.063 1.00 85.88 85 GLY A N 1
ATOM 674 C CA . GLY A 1 85 ? -6.993 -12.011 4.932 1.00 85.88 85 GLY A CA 1
ATOM 675 C C . GLY A 1 85 ? -7.441 -11.140 3.755 1.00 85.88 85 GLY A C 1
ATOM 676 O O . GLY A 1 85 ? -7.071 -11.386 2.602 1.00 85.88 85 GLY A O 1
ATOM 677 N N . ILE A 1 86 ? -8.181 -10.071 4.059 1.00 85.62 86 ILE A N 1
ATOM 678 C CA . ILE A 1 86 ? -8.611 -9.075 3.067 1.00 85.62 86 ILE A CA 1
ATOM 679 C C . ILE A 1 86 ? -7.385 -8.334 2.524 1.00 85.62 86 ILE A C 1
ATOM 681 O O . ILE A 1 86 ? -7.221 -8.200 1.311 1.00 85.62 86 ILE A O 1
ATOM 685 N N . TRP A 1 87 ? -6.478 -7.926 3.413 1.00 88.56 87 TRP A N 1
ATOM 686 C CA . TRP A 1 87 ? -5.270 -7.194 3.047 1.00 88.56 87 TRP A CA 1
ATOM 687 C C . TRP A 1 87 ? -4.337 -7.984 2.127 1.00 88.56 87 TRP A C 1
ATOM 689 O O . TRP A 1 87 ? -3.813 -7.437 1.156 1.00 88.56 87 TRP A O 1
ATOM 699 N N . TYR A 1 88 ? -4.167 -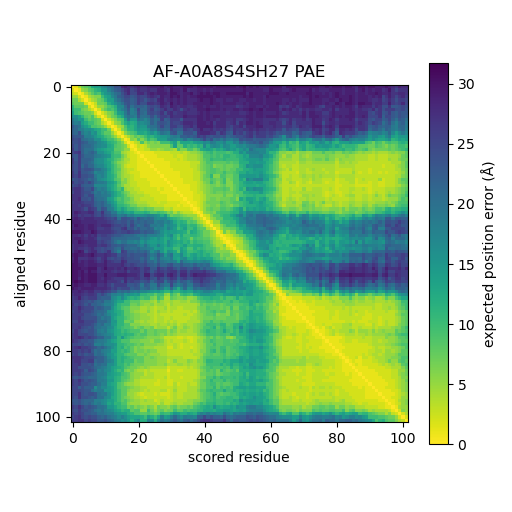9.282 2.386 1.00 87.44 88 TYR A N 1
ATOM 700 C CA . TYR A 1 88 ? -3.353 -10.167 1.556 1.00 87.44 88 TYR A CA 1
ATOM 701 C C . TYR A 1 88 ? -3.955 -10.385 0.159 1.00 87.44 88 TYR A C 1
ATOM 703 O O . TYR A 1 88 ? -3.225 -10.452 -0.830 1.00 87.44 88 TYR A O 1
ATOM 711 N N . SER A 1 89 ? -5.284 -10.445 0.057 1.00 88.75 89 SER A N 1
ATOM 712 C CA . SER A 1 89 ? -5.973 -10.557 -1.235 1.00 88.75 89 SER A CA 1
ATOM 713 C C . SER A 1 89 ? -5.793 -9.288 -2.075 1.00 88.75 89 SER A C 1
ATOM 715 O O . SER A 1 89 ? -5.430 -9.368 -3.246 1.00 88.75 89 SER A O 1
ATOM 717 N N . LEU A 1 90 ? -5.937 -8.112 -1.457 1.00 89.44 90 LEU A N 1
ATOM 718 C CA . LEU A 1 90 ? -5.716 -6.817 -2.110 1.00 89.44 90 LEU A CA 1
ATOM 719 C C . LEU A 1 90 ? -4.248 -6.605 -2.514 1.00 89.44 90 LEU A C 1
ATOM 721 O O . LEU A 1 90 ? -3.975 -6.047 -3.576 1.00 89.44 90 LEU A O 1
ATOM 725 N N . HIS A 1 91 ? -3.306 -7.110 -1.712 1.00 87.88 91 HIS A N 1
ATOM 726 C CA . HIS A 1 91 ? -1.878 -7.093 -2.025 1.00 87.88 91 HIS A CA 1
ATOM 727 C C . HIS A 1 91 ? -1.573 -7.804 -3.348 1.00 87.88 91 HIS A C 1
ATOM 729 O O . HIS A 1 91 ? -0.834 -7.275 -4.180 1.00 87.88 91 HIS A O 1
ATOM 735 N N . LYS A 1 92 ? -2.155 -8.993 -3.560 1.00 86.94 92 LYS A N 1
ATOM 736 C CA . LYS A 1 92 ? -1.971 -9.756 -4.803 1.00 86.94 92 LYS A CA 1
ATOM 737 C C . LYS A 1 92 ? -2.458 -8.964 -6.011 1.00 86.94 92 LYS A C 1
ATOM 739 O O . LYS A 1 92 ? -1.715 -8.838 -6.980 1.00 86.94 92 LYS A O 1
ATOM 744 N N . THR A 1 93 ? -3.644 -8.367 -5.914 1.00 87.25 93 THR A N 1
ATOM 745 C CA . THR A 1 93 ? -4.208 -7.514 -6.967 1.00 87.25 93 THR A CA 1
ATOM 746 C C . THR A 1 93 ? -3.320 -6.302 -7.250 1.00 87.25 93 THR A C 1
ATOM 748 O O . THR A 1 93 ? -3.059 -5.982 -8.409 1.00 87.25 93 THR A O 1
ATOM 751 N N . TYR A 1 94 ? -2.795 -5.654 -6.206 1.00 85.19 94 TYR A N 1
ATOM 752 C CA . TYR A 1 94 ? -1.887 -4.517 -6.352 1.00 85.19 94 TYR A CA 1
ATOM 753 C C . TYR A 1 94 ? -0.597 -4.904 -7.084 1.00 85.19 94 TYR A C 1
ATOM 755 O O . TYR A 1 94 ? -0.231 -4.261 -8.063 1.00 85.19 94 TYR A O 1
ATOM 763 N N . VAL A 1 95 ? 0.078 -5.977 -6.661 1.00 84.31 95 VAL A N 1
ATOM 764 C CA . VAL A 1 95 ? 1.323 -6.447 -7.299 1.00 84.31 95 VAL A CA 1
ATOM 765 C C . VAL A 1 95 ? 1.076 -6.896 -8.741 1.00 84.31 95 VAL A C 1
ATOM 767 O O . VAL A 1 95 ? 1.887 -6.608 -9.623 1.00 84.31 95 VAL A O 1
ATOM 770 N N . GLN A 1 96 ? -0.055 -7.554 -9.005 1.00 82.50 96 GLN A N 1
ATOM 771 C CA . GLN A 1 96 ? -0.437 -7.978 -10.350 1.00 82.50 96 GLN A CA 1
ATOM 772 C C . GLN A 1 96 ? -0.644 -6.782 -11.283 1.00 82.50 96 GLN A C 1
ATOM 774 O O . GLN A 1 96 ? -0.187 -6.821 -12.423 1.00 82.50 96 GLN A O 1
ATOM 779 N N . GLN A 1 97 ? -1.236 -5.689 -10.794 1.00 81.62 97 GLN A N 1
ATOM 780 C CA . GLN A 1 97 ? -1.378 -4.465 -11.577 1.00 81.62 97 GLN A CA 1
ATOM 781 C C . GLN A 1 97 ? -0.022 -3.904 -12.032 1.00 81.62 97 GLN A C 1
ATOM 783 O O . GLN A 1 97 ? 0.108 -3.482 -13.174 1.00 81.62 97 GLN A O 1
ATOM 788 N N . TRP A 1 98 ? 0.997 -3.925 -11.171 1.00 71.31 98 TRP A N 1
ATOM 789 C CA . TRP A 1 98 ? 2.345 -3.459 -11.525 1.00 71.31 98 TRP A CA 1
ATOM 790 C C . TRP A 1 98 ? 3.119 -4.436 -12.413 1.00 71.31 98 TRP A C 1
ATOM 792 O O . TRP A 1 98 ? 4.088 -4.042 -13.051 1.00 71.31 98 TRP A O 1
ATOM 802 N N . THR A 1 99 ? 2.688 -5.696 -12.465 1.00 69.00 99 THR A N 1
ATOM 803 C CA . THR A 1 99 ? 3.297 -6.732 -13.310 1.00 69.00 99 THR A CA 1
ATOM 804 C C . THR A 1 99 ? 2.672 -6.765 -14.707 1.00 69.00 99 THR A C 1
ATOM 806 O O . THR A 1 99 ? 3.358 -7.063 -15.673 1.00 69.00 99 THR A O 1
ATOM 809 N N . SER A 1 100 ? 1.384 -6.431 -14.827 1.00 64.94 100 SER A N 1
ATOM 810 C CA . SER A 1 100 ? 0.642 -6.452 -16.096 1.00 64.94 100 SER A CA 1
ATOM 811 C C . SER A 1 100 ? 0.908 -5.239 -17.000 1.00 64.94 100 SER A C 1
ATOM 813 O O . SER A 1 100 ? 0.343 -5.172 -18.085 1.00 64.94 100 SER A O 1
ATOM 815 N N . ILE A 1 101 ? 1.708 -4.268 -16.546 1.00 56.94 101 ILE A N 1
ATOM 816 C CA . ILE A 1 101 ? 2.087 -3.062 -17.310 1.00 56.94 101 ILE A CA 1
ATOM 817 C C . ILE A 1 101 ? 3.415 -3.288 -18.082 1.00 56.94 101 ILE A C 1
ATOM 819 O O . ILE A 1 101 ? 3.956 -2.354 -18.667 1.00 56.94 101 ILE A O 1
ATOM 823 N N . GLY A 1 102 ? 3.943 -4.519 -18.087 1.00 44.19 102 GLY A N 1
ATOM 824 C CA . GLY A 1 102 ? 5.117 -4.926 -18.870 1.00 44.19 102 GLY A CA 1
ATOM 825 C C . GLY A 1 102 ? 4.773 -5.344 -20.290 1.00 44.19 102 GLY A C 1
ATOM 826 O O . GLY A 1 102 ? 3.781 -6.091 -20.442 1.00 44.19 102 GLY A O 1
#

Foldseek 3Di:
DDDDDPDDPPPPDPCDVVLVVLLVVLLVLLVVLLVLLPDPPPPCNPVVQVDADPDDDDDDRDCRSVNLQCVQCNPVSSVLSVVPVSSVVSSVVRSVVSNVVD

Solvent-accessible surface area (backbone atoms only — not comparable to full-atom values): 6537 Å² total; per-residue (Å²): 144,77,84,89,86,81,82,78,90,81,76,83,72,87,69,52,68,66,56,55,50,50,44,51,50,45,50,51,54,53,53,50,54,38,51,45,66,69,48,84,69,76,86,49,47,64,65,60,76,59,64,69,76,81,86,74,84,86,90,72,81,74,81,48,74,67,50,61,49,31,74,73,54,35,93,58,31,66,64,40,47,71,37,62,71,59,34,53,55,48,47,52,55,53,38,47,57,69,57,69,76,111

pLDDT: mean 70.02, std 14.73, range [37.91, 89.44]

Nearest PDB structures (foldseek):
  6ye3-assembly2_F  TM=3.714E-01  e=3.345E+00  Homo sapiens
  7raa-assembly3_C  TM=3.219E-01  e=3.009E+00  Homo sapiens
  7raa-assembly2_B  TM=3.692E-01  e=4.597E+00  Homo sapiens
  1z92-assembly1_A  TM=3.630E-01  e=7.807E+00  Homo sapiens

Secondary structure (DSSP, 8-state):
------SSTTSS----HHHHHHHHHHHHHHHHHHHHHH---TTSHHHHHT-------SS-----HHHHHHHHH-TTHHHHHHSHHHHHHHHHHHHHHHHTT-